Protein AF-C6TL71-F1 (afdb_monomer)

Organism: Glycine max (NCBI:txid3847)

Structure (mmCIF, N/CA/C/O backbone):
data_AF-C6TL71-F1
#
_entry.id   AF-C6TL71-F1
#
loop_
_atom_site.group_PDB
_atom_site.id
_atom_site.type_symbol
_atom_site.label_atom_id
_atom_site.label_alt_id
_atom_site.label_comp_id
_atom_site.label_asym_id
_atom_site.label_entity_id
_atom_site.label_seq_id
_atom_site.pdbx_PDB_ins_code
_atom_site.Cartn_x
_atom_site.Cartn_y
_atom_site.Cartn_z
_atom_site.occupancy
_atom_site.B_iso_or_equiv
_atom_site.auth_seq_id
_atom_site.auth_comp_id
_atom_site.auth_asym_id
_atom_site.auth_atom_id
_atom_site.pdbx_PDB_model_num
ATOM 1 N N . MET A 1 1 ? 33.328 -42.621 -33.469 1.00 37.19 1 MET A N 1
ATOM 2 C CA . MET A 1 1 ? 33.415 -41.316 -34.154 1.00 37.19 1 MET A CA 1
ATOM 3 C C . MET A 1 1 ? 32.671 -40.320 -33.276 1.00 37.19 1 MET A C 1
ATOM 5 O O . MET A 1 1 ? 31.453 -40.373 -33.209 1.00 37.19 1 MET A O 1
ATOM 9 N N . VAL A 1 2 ? 33.405 -39.558 -32.462 1.00 37.62 2 VAL A N 1
ATOM 10 C CA . VAL A 1 2 ? 32.828 -38.617 -31.490 1.00 37.62 2 VAL A CA 1
ATOM 11 C C . VAL A 1 2 ? 32.522 -37.326 -32.240 1.00 37.62 2 VAL A C 1
ATOM 13 O O . VAL A 1 2 ? 33.439 -36.653 -32.703 1.00 37.62 2 VAL A O 1
ATOM 16 N N . LEU A 1 3 ? 31.238 -37.014 -32.411 1.00 39.44 3 LEU A N 1
ATOM 17 C CA . LEU A 1 3 ? 30.804 -35.733 -32.957 1.00 39.44 3 LEU A CA 1
ATOM 18 C C . LEU A 1 3 ? 30.989 -34.674 -31.867 1.00 39.44 3 LEU A C 1
ATOM 20 O O . LEU A 1 3 ? 30.162 -34.531 -30.970 1.00 39.44 3 LEU A O 1
ATOM 24 N N . SER A 1 4 ? 32.115 -33.967 -31.936 1.00 46.62 4 SER A N 1
ATOM 25 C CA . SER A 1 4 ? 32.316 -32.711 -31.220 1.00 46.62 4 SER A CA 1
ATOM 26 C C . SER A 1 4 ? 31.230 -31.729 -31.663 1.00 46.62 4 SER A C 1
ATOM 28 O O . SER A 1 4 ? 31.184 -31.347 -32.833 1.00 46.62 4 SER A O 1
ATOM 30 N N . LYS A 1 5 ? 30.330 -31.339 -30.752 1.00 45.94 5 LYS A N 1
ATOM 31 C CA . LYS A 1 5 ? 29.519 -30.134 -30.942 1.00 45.94 5 LYS A CA 1
ATOM 32 C C . LYS A 1 5 ? 30.460 -28.946 -30.778 1.00 45.94 5 LYS A C 1
ATOM 34 O O . LYS A 1 5 ? 30.784 -28.566 -29.658 1.00 45.94 5 LYS A O 1
ATOM 39 N N . THR A 1 6 ? 30.900 -28.369 -31.888 1.00 51.12 6 THR A N 1
ATOM 40 C CA . THR A 1 6 ? 31.439 -27.013 -31.897 1.00 51.12 6 THR A CA 1
ATOM 41 C C . THR A 1 6 ? 30.326 -26.074 -31.440 1.00 51.12 6 THR A C 1
ATOM 43 O O . THR A 1 6 ? 29.301 -25.947 -32.105 1.00 51.12 6 THR A O 1
ATOM 46 N N . THR A 1 7 ? 30.498 -25.442 -30.281 1.00 50.53 7 THR A N 1
ATOM 47 C CA . THR A 1 7 ? 29.744 -24.240 -29.912 1.00 50.53 7 THR A CA 1
ATOM 48 C C . THR A 1 7 ? 29.916 -23.229 -31.043 1.00 50.53 7 THR A C 1
ATOM 50 O O . THR A 1 7 ? 31.023 -22.743 -31.270 1.00 50.53 7 THR A O 1
ATOM 53 N N . SER A 1 8 ? 28.857 -22.993 -31.818 1.00 46.59 8 SER A N 1
ATOM 54 C CA . SER A 1 8 ? 28.844 -21.980 -32.871 1.00 46.59 8 SER A CA 1
ATOM 55 C C . SER A 1 8 ? 28.850 -20.586 -32.251 1.00 46.59 8 SER A C 1
ATOM 57 O O . SER A 1 8 ? 28.248 -20.378 -31.202 1.00 46.59 8 SER A O 1
ATOM 59 N N . GLU A 1 9 ? 29.457 -19.615 -32.935 1.00 49.00 9 GLU A N 1
ATOM 60 C CA . GLU A 1 9 ? 29.528 -18.176 -32.596 1.00 49.00 9 GLU A CA 1
ATOM 61 C C . GLU A 1 9 ? 28.163 -17.474 -32.373 1.00 49.00 9 GLU A C 1
ATOM 63 O O . GLU A 1 9 ? 28.095 -16.262 -32.192 1.00 49.00 9 GLU A O 1
ATOM 68 N N . SER A 1 10 ? 27.052 -18.212 -32.359 1.00 49.19 10 SER A N 1
ATOM 69 C CA . SER A 1 10 ? 25.687 -17.725 -32.145 1.00 49.19 10 SER A CA 1
ATOM 70 C C . SER A 1 10 ? 25.371 -17.288 -30.709 1.00 49.19 10 SER A C 1
ATOM 72 O O . SER A 1 10 ? 24.286 -16.759 -30.482 1.00 49.19 10 SER A O 1
ATOM 74 N N . ASP A 1 11 ? 26.287 -17.491 -29.758 1.00 48.12 11 ASP A N 1
ATOM 75 C CA . ASP A 1 11 ? 26.158 -17.001 -28.375 1.00 48.12 11 ASP A CA 1
ATOM 76 C C . ASP A 1 11 ? 26.682 -15.569 -28.185 1.00 48.12 11 ASP A C 1
ATOM 78 O O . ASP A 1 11 ? 26.581 -15.000 -27.095 1.00 48.12 11 ASP A O 1
ATOM 82 N N . VAL A 1 12 ? 27.219 -14.936 -29.235 1.00 58.38 12 VAL A N 1
ATOM 83 C CA . VAL A 1 12 ? 27.629 -13.535 -29.143 1.00 58.38 12 VAL A CA 1
ATOM 84 C C . VAL A 1 12 ? 26.399 -12.646 -29.339 1.00 58.38 12 VAL A C 1
ATOM 86 O O . VAL A 1 12 ? 25.838 -12.544 -30.429 1.00 58.38 12 VAL A O 1
ATOM 89 N N . SER A 1 13 ? 25.984 -11.974 -28.264 1.00 64.06 13 SER A N 1
ATOM 90 C CA . SER A 1 13 ? 24.959 -10.920 -28.253 1.00 64.06 13 SER A CA 1
ATOM 91 C C . SER A 1 13 ? 25.431 -9.667 -29.019 1.00 64.06 13 SER A C 1
ATOM 93 O O . SER A 1 13 ? 25.592 -8.597 -28.437 1.00 64.06 13 SER A O 1
ATOM 95 N N . VAL A 1 14 ? 25.690 -9.788 -30.325 1.00 78.69 14 VAL A N 1
ATOM 96 C CA . VAL A 1 14 ? 26.112 -8.669 -31.193 1.00 78.69 14 VAL A CA 1
ATOM 97 C C . VAL A 1 14 ? 24.941 -7.835 -31.707 1.00 78.69 14 VAL A C 1
ATOM 99 O O . VAL A 1 14 ? 25.124 -6.693 -32.120 1.00 78.69 14 VAL A O 1
ATOM 102 N N . HIS A 1 15 ? 23.734 -8.401 -31.714 1.00 78.31 15 HIS A N 1
ATOM 103 C CA . HIS A 1 15 ? 22.549 -7.717 -32.216 1.00 78.31 15 HIS A CA 1
ATOM 104 C C . HIS A 1 15 ? 21.974 -6.778 -31.155 1.00 78.31 15 HIS A C 1
ATOM 106 O O . HIS A 1 15 ? 21.764 -7.181 -30.012 1.00 78.31 15 HIS A O 1
ATOM 112 N N . SER A 1 16 ? 21.649 -5.545 -31.551 1.00 85.69 16 SER A N 1
ATOM 113 C CA . SER A 1 16 ? 20.819 -4.660 -30.732 1.00 85.69 16 SER A CA 1
ATOM 114 C C . SER A 1 16 ? 19.416 -5.253 -30.547 1.00 85.69 16 SER A C 1
ATOM 116 O O . SER A 1 16 ? 18.953 -6.050 -31.370 1.00 85.69 16 SER A O 1
ATOM 118 N N . THR A 1 17 ? 18.711 -4.848 -29.485 1.00 87.94 17 THR A N 1
ATOM 119 C CA . THR A 1 17 ? 17.387 -5.388 -29.133 1.00 87.94 17 THR A CA 1
ATOM 120 C C . THR A 1 17 ? 16.413 -5.386 -30.312 1.00 87.94 17 THR A C 1
ATOM 122 O O . THR A 1 17 ? 15.842 -6.427 -30.637 1.00 87.94 17 THR A O 1
ATOM 125 N N . PHE A 1 18 ? 16.292 -4.264 -31.025 1.00 90.00 18 PHE A N 1
ATOM 126 C CA . PHE A 1 18 ? 15.374 -4.126 -32.161 1.00 90.00 18 PHE A CA 1
ATOM 127 C C . PHE A 1 18 ? 15.843 -4.823 -33.450 1.00 90.00 18 PHE A C 1
ATOM 129 O O . PHE A 1 18 ? 15.030 -5.080 -34.333 1.00 90.00 18 PHE A O 1
ATOM 136 N N . ALA A 1 19 ? 17.129 -5.176 -33.561 1.00 89.38 19 ALA A N 1
ATOM 137 C CA . ALA A 1 19 ? 17.648 -5.996 -34.661 1.00 89.38 19 ALA A CA 1
ATOM 138 C C . ALA A 1 19 ? 17.549 -7.508 -34.375 1.00 89.38 19 ALA A C 1
ATOM 140 O O . ALA A 1 19 ? 17.761 -8.335 -35.266 1.00 89.38 19 ALA A O 1
ATOM 141 N N . SER A 1 20 ? 17.232 -7.884 -33.133 1.00 87.25 20 SER A N 1
ATOM 142 C CA . SER A 1 20 ? 17.107 -9.276 -32.711 1.00 87.25 20 SER A CA 1
ATOM 143 C C . SER A 1 20 ? 15.794 -9.924 -33.184 1.00 87.25 20 SER A C 1
ATOM 145 O O . SER A 1 20 ? 14.881 -9.283 -33.708 1.00 87.25 20 SER A O 1
ATOM 147 N N . ARG A 1 21 ? 15.670 -11.240 -32.981 1.00 85.44 21 ARG A N 1
ATOM 148 C CA . ARG A 1 21 ? 14.412 -11.969 -33.219 1.00 85.44 21 ARG A CA 1
ATOM 149 C C . ARG A 1 21 ? 13.338 -11.695 -32.159 1.00 85.44 21 ARG A C 1
ATOM 151 O O . ARG A 1 21 ? 12.172 -11.962 -32.419 1.00 85.44 21 ARG A O 1
ATOM 158 N N . TYR A 1 22 ? 13.716 -11.175 -30.989 1.00 85.94 22 TYR A N 1
ATOM 159 C CA . TYR A 1 22 ? 12.839 -11.104 -29.816 1.00 85.94 22 TYR A CA 1
ATOM 160 C C . TYR A 1 22 ? 11.707 -10.085 -29.975 1.00 85.94 22 TYR A C 1
ATOM 162 O O . TYR A 1 22 ? 10.614 -10.322 -29.482 1.00 85.94 22 TYR A O 1
ATOM 170 N N . VAL A 1 23 ? 11.920 -9.014 -30.744 1.00 86.44 23 VAL A N 1
ATOM 171 C CA . VAL A 1 23 ? 10.888 -7.997 -31.029 1.00 86.44 23 VAL A CA 1
ATOM 172 C C . VAL A 1 23 ? 9.870 -8.431 -32.091 1.00 86.44 23 VAL A C 1
ATOM 174 O O . VAL A 1 23 ? 8.919 -7.709 -32.369 1.00 86.44 23 VAL A O 1
ATOM 177 N N . ARG A 1 24 ? 10.060 -9.601 -32.717 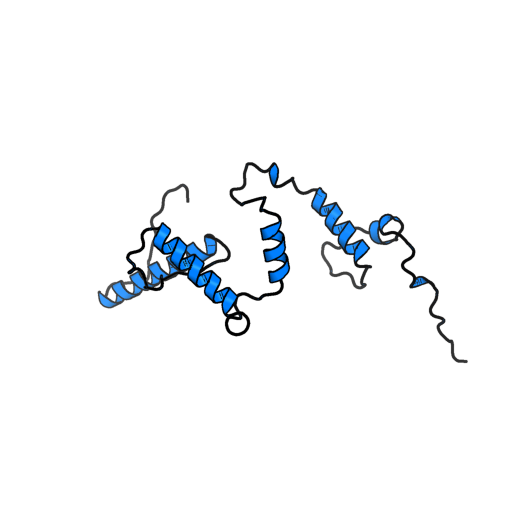1.00 88.19 24 ARG A N 1
ATOM 178 C CA . ARG A 1 24 ? 9.144 -10.134 -33.744 1.00 88.19 24 ARG A CA 1
ATOM 179 C C . ARG A 1 24 ? 8.036 -11.003 -33.157 1.00 88.19 24 ARG A C 1
ATOM 181 O O . ARG A 1 24 ? 7.079 -11.315 -33.859 1.00 88.19 24 ARG A O 1
ATOM 188 N N . THR A 1 25 ? 8.177 -11.406 -31.898 1.00 85.19 25 THR A N 1
ATOM 189 C CA . THR A 1 25 ? 7.212 -12.241 -31.186 1.00 85.19 25 THR A CA 1
ATOM 190 C C . THR A 1 25 ? 6.565 -11.403 -30.093 1.00 85.19 25 THR A C 1
ATOM 192 O O . THR A 1 25 ? 7.259 -10.764 -29.309 1.00 85.19 25 THR A O 1
ATOM 195 N N . SER A 1 26 ? 5.234 -11.401 -30.027 1.00 85.31 26 SER A N 1
ATOM 196 C CA . SER A 1 26 ? 4.501 -10.722 -28.954 1.00 85.31 26 SER A CA 1
ATOM 197 C C . SER A 1 26 ? 4.799 -11.345 -27.587 1.00 85.31 26 SER A C 1
ATOM 199 O O . SER A 1 26 ? 4.986 -12.562 -27.502 1.00 85.31 26 SER A O 1
ATOM 201 N N . LEU A 1 27 ? 4.747 -10.543 -26.517 1.00 89.12 27 LEU A N 1
ATOM 202 C CA . LEU A 1 27 ? 4.920 -11.041 -25.150 1.00 89.12 27 LEU A CA 1
ATOM 203 C C . LEU A 1 27 ? 3.918 -12.168 -24.820 1.00 89.12 27 LEU A C 1
ATOM 205 O O . LEU A 1 27 ? 2.739 -12.073 -25.188 1.00 89.12 27 LEU A O 1
ATOM 209 N N . PRO A 1 28 ? 4.355 -13.242 -24.132 1.00 92.50 28 PRO A N 1
ATOM 210 C CA . PRO A 1 28 ? 3.463 -14.308 -23.693 1.00 92.50 28 PRO A CA 1
ATOM 211 C C . PRO A 1 28 ? 2.366 -13.776 -22.764 1.00 92.50 28 PRO A C 1
ATOM 213 O O . PRO A 1 28 ? 2.653 -13.114 -21.774 1.00 92.50 28 PRO A O 1
ATOM 216 N N . ARG A 1 29 ? 1.101 -14.099 -23.065 1.00 94.75 29 ARG A N 1
ATOM 217 C CA . ARG A 1 29 ? -0.063 -13.648 -22.273 1.00 94.75 29 ARG A CA 1
ATOM 218 C C . ARG A 1 29 ? -0.646 -14.708 -21.336 1.00 94.75 29 ARG A C 1
ATOM 220 O O . ARG A 1 29 ? -1.314 -14.360 -20.373 1.00 94.75 29 ARG A O 1
ATOM 227 N N . PHE A 1 30 ? -0.432 -15.993 -21.630 1.00 95.75 30 PHE A N 1
ATOM 228 C CA . PHE A 1 30 ? -1.170 -17.088 -20.972 1.00 95.75 30 PHE A CA 1
ATOM 229 C C . PHE A 1 30 ? -0.299 -18.227 -20.443 1.00 95.75 30 PHE A C 1
ATOM 231 O O . PHE A 1 30 ? -0.717 -18.948 -19.543 1.00 95.75 30 PHE A O 1
ATOM 238 N N . LYS A 1 31 ? 0.885 -18.433 -21.022 1.00 96.69 31 LYS A N 1
ATOM 239 C CA . LYS A 1 31 ? 1.809 -19.500 -20.633 1.00 96.69 31 LYS A CA 1
ATOM 240 C C . LYS A 1 31 ? 3.187 -18.910 -20.401 1.00 96.69 31 LYS A C 1
ATOM 242 O O . LYS A 1 31 ? 3.584 -17.988 -21.111 1.00 96.69 31 LYS A O 1
ATOM 247 N N . MET A 1 32 ? 3.898 -19.472 -19.431 1.00 96.19 32 MET A N 1
ATOM 248 C CA . MET A 1 32 ? 5.309 -19.177 -19.228 1.00 96.19 32 MET A CA 1
ATOM 249 C C . MET A 1 32 ? 6.093 -19.617 -20.476 1.00 96.19 32 MET A C 1
ATOM 251 O O . MET A 1 32 ? 5.845 -20.720 -20.969 1.00 96.19 32 MET A O 1
ATOM 255 N N . PRO A 1 33 ? 6.981 -18.775 -21.029 1.00 95.00 33 PRO A N 1
ATOM 256 C CA . PRO A 1 33 ? 7.847 -19.190 -22.125 1.00 95.00 33 PRO A CA 1
ATOM 257 C C . PRO A 1 33 ? 8.831 -20.274 -21.657 1.00 95.00 33 PRO A C 1
ATOM 259 O O . PRO A 1 33 ? 9.338 -20.217 -20.540 1.00 95.00 33 PRO A O 1
ATOM 262 N N . GLU A 1 34 ? 9.095 -21.253 -22.524 1.00 95.19 34 GLU A N 1
ATOM 263 C CA . GLU A 1 34 ? 9.998 -22.385 -22.244 1.00 95.19 34 GLU A CA 1
ATOM 264 C C . GLU A 1 34 ? 11.480 -21.974 -22.226 1.00 95.19 34 GLU A C 1
ATOM 266 O O . GLU A 1 34 ? 12.306 -22.617 -21.583 1.00 95.19 34 GLU A O 1
ATOM 271 N N . GLU A 1 35 ? 11.827 -20.899 -22.936 1.00 92.94 35 GLU A N 1
ATOM 272 C CA . GLU A 1 35 ? 13.201 -20.425 -23.088 1.00 92.94 35 GLU A CA 1
ATOM 273 C C . GLU A 1 35 ? 13.363 -18.997 -22.563 1.00 92.94 35 GLU A C 1
ATOM 275 O O . GLU A 1 35 ? 12.478 -18.146 -22.699 1.00 92.94 35 GLU A O 1
ATOM 280 N N . SER A 1 36 ? 14.543 -18.721 -22.009 1.00 93.56 36 SER A N 1
ATOM 281 C CA . SER A 1 36 ? 14.952 -17.377 -21.608 1.00 93.56 36 SER A CA 1
ATOM 282 C C . SER A 1 36 ? 15.241 -16.490 -22.821 1.00 93.56 36 SER A C 1
ATOM 284 O O . SER A 1 36 ? 15.738 -16.946 -23.851 1.00 93.56 36 SER A O 1
ATOM 286 N N . ILE A 1 37 ? 15.022 -15.185 -22.660 1.00 92.75 37 ILE A N 1
ATOM 287 C CA . ILE A 1 37 ? 15.469 -14.153 -23.605 1.00 92.75 37 ILE A CA 1
ATOM 288 C C . ILE A 1 37 ? 16.509 -13.239 -22.935 1.00 92.75 37 ILE A C 1
ATOM 290 O O . ILE A 1 37 ? 16.556 -13.168 -21.704 1.00 92.75 37 ILE A O 1
ATOM 294 N N . PRO A 1 38 ? 17.347 -12.516 -23.700 1.00 93.38 38 PRO A N 1
ATOM 295 C CA . PRO A 1 38 ? 18.287 -11.555 -23.134 1.00 93.38 38 PRO A CA 1
ATOM 296 C C . PRO A 1 38 ? 17.587 -10.483 -22.290 1.00 93.38 38 PRO A C 1
ATOM 298 O O . PRO A 1 38 ? 16.550 -9.952 -22.687 1.00 93.38 38 PRO A O 1
ATOM 301 N N . LYS A 1 39 ? 18.198 -10.111 -21.157 1.00 94.06 39 LYS A N 1
ATOM 302 C CA . LYS A 1 39 ? 17.651 -9.126 -20.204 1.00 94.06 39 LYS A CA 1
ATOM 303 C C . LYS A 1 39 ? 17.300 -7.776 -20.841 1.00 94.06 39 LYS A C 1
ATOM 305 O O . LYS A 1 39 ? 16.254 -7.221 -20.530 1.00 94.06 39 LYS A O 1
ATOM 310 N N . GLU A 1 40 ? 18.117 -7.300 -21.783 1.00 93.38 40 GLU A N 1
ATOM 311 C CA . GLU A 1 40 ? 17.872 -6.038 -22.501 1.00 93.38 40 GLU A CA 1
ATOM 312 C C . GLU A 1 40 ? 16.639 -6.117 -23.409 1.00 93.38 40 GLU A C 1
ATOM 314 O O . GLU A 1 40 ? 15.906 -5.142 -23.555 1.00 93.38 40 GLU A O 1
ATOM 319 N N . ALA A 1 41 ? 16.380 -7.290 -24.000 1.00 92.44 41 ALA A N 1
ATOM 320 C CA . ALA A 1 41 ? 15.186 -7.511 -24.805 1.00 92.44 41 ALA A CA 1
ATOM 321 C C . ALA A 1 41 ? 13.933 -7.571 -23.928 1.00 92.44 41 ALA A C 1
ATOM 323 O O . ALA A 1 41 ? 12.944 -6.922 -24.247 1.00 92.44 41 ALA A O 1
ATOM 324 N N . ALA A 1 42 ? 13.992 -8.285 -22.800 1.00 94.31 42 ALA A N 1
ATOM 325 C CA . ALA A 1 42 ? 12.887 -8.328 -21.845 1.00 94.31 42 ALA A CA 1
ATOM 326 C C . ALA A 1 42 ? 12.541 -6.931 -21.304 1.00 94.31 42 ALA A C 1
ATOM 328 O O . ALA A 1 42 ? 11.377 -6.541 -21.338 1.00 94.31 42 ALA A O 1
ATOM 329 N N . TYR A 1 43 ? 13.551 -6.167 -20.865 1.00 95.81 43 TYR A N 1
ATOM 330 C CA . TYR A 1 43 ? 13.363 -4.804 -20.369 1.00 95.81 43 TYR A CA 1
ATOM 331 C C . TYR A 1 43 ? 12.715 -3.905 -21.422 1.00 95.81 43 TYR A C 1
ATOM 333 O O . TYR A 1 43 ? 11.688 -3.297 -21.141 1.00 95.81 43 TYR A O 1
ATOM 341 N N . GLN A 1 44 ? 13.275 -3.850 -22.636 1.00 95.19 44 GLN A N 1
ATOM 342 C CA . GLN A 1 44 ? 12.787 -2.941 -23.672 1.00 95.19 44 GLN A CA 1
ATOM 343 C C . GLN A 1 44 ? 11.342 -3.249 -24.068 1.00 95.19 44 GLN A C 1
ATOM 345 O O . GLN A 1 44 ? 10.533 -2.335 -24.142 1.00 95.19 44 GLN A O 1
ATOM 350 N N . ILE A 1 45 ? 11.003 -4.525 -24.288 1.00 94.19 45 ILE A N 1
ATOM 351 C CA . ILE A 1 45 ? 9.661 -4.901 -24.751 1.00 94.19 45 ILE A CA 1
ATOM 352 C C . ILE A 1 45 ? 8.607 -4.576 -23.677 1.00 94.19 45 ILE A C 1
ATOM 354 O O . ILE A 1 45 ? 7.543 -4.062 -24.011 1.00 94.19 45 ILE A O 1
ATOM 358 N N . ILE A 1 46 ? 8.905 -4.826 -22.394 1.00 95.06 46 ILE A N 1
ATOM 359 C CA . ILE A 1 46 ? 8.004 -4.470 -21.283 1.00 95.06 46 ILE A CA 1
ATOM 360 C C . ILE A 1 46 ? 7.904 -2.948 -21.135 1.00 95.06 46 ILE A C 1
ATOM 362 O O . ILE A 1 46 ? 6.808 -2.412 -21.000 1.00 95.06 46 ILE A O 1
ATOM 366 N N . ASN A 1 47 ? 9.037 -2.244 -21.184 1.00 96.06 47 ASN A N 1
ATOM 367 C CA . ASN A 1 47 ? 9.075 -0.790 -21.078 1.00 96.06 47 ASN A CA 1
ATOM 368 C C . ASN A 1 47 ? 8.281 -0.112 -22.209 1.00 96.06 47 ASN A C 1
ATOM 370 O O . ASN A 1 47 ? 7.575 0.855 -21.948 1.00 96.06 47 ASN A O 1
ATOM 374 N N . ASP A 1 48 ? 8.355 -0.634 -23.436 1.00 95.12 48 ASP A N 1
ATOM 375 C CA . ASP A 1 48 ? 7.601 -0.121 -24.585 1.00 95.12 48 ASP A CA 1
ATOM 376 C C . ASP A 1 48 ? 6.088 -0.357 -24.431 1.00 95.12 48 ASP A C 1
ATOM 378 O O . ASP A 1 48 ? 5.302 0.532 -24.753 1.00 95.12 48 ASP A O 1
ATOM 382 N N . GLU A 1 49 ? 5.655 -1.512 -23.905 1.00 94.50 49 GLU A N 1
ATOM 383 C CA . GLU A 1 49 ? 4.227 -1.762 -23.630 1.00 94.50 49 GLU A CA 1
ATOM 384 C C . GLU A 1 49 ? 3.699 -0.825 -22.526 1.00 94.50 49 GLU A C 1
ATOM 386 O O . GLU A 1 49 ? 2.594 -0.297 -22.655 1.00 9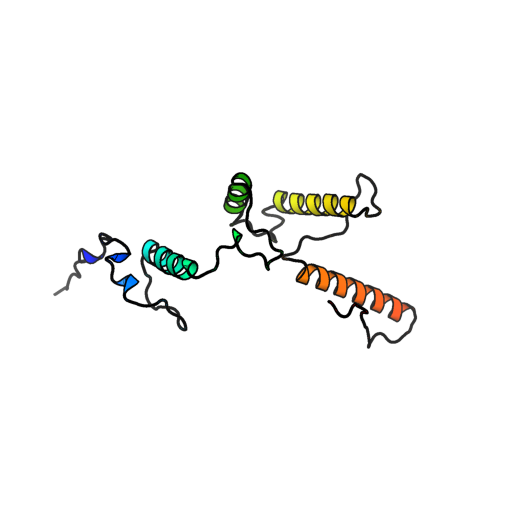4.50 49 GLU A O 1
ATOM 391 N N . LEU A 1 50 ? 4.511 -0.520 -21.505 1.00 95.44 50 LEU A N 1
ATOM 392 C CA . LEU A 1 50 ? 4.172 0.444 -20.447 1.00 95.44 50 LEU A CA 1
ATOM 393 C C . LEU A 1 50 ? 4.030 1.890 -20.951 1.00 95.44 50 LEU A C 1
ATOM 395 O O . LEU A 1 50 ? 3.374 2.695 -20.298 1.00 95.44 50 LEU A O 1
ATOM 399 N N . MET A 1 51 ? 4.576 2.247 -22.120 1.00 93.88 51 MET A N 1
ATOM 400 C CA . MET A 1 51 ? 4.358 3.580 -22.705 1.00 93.88 51 MET A CA 1
ATOM 401 C C . MET A 1 51 ? 2.903 3.817 -23.139 1.00 93.88 51 MET A C 1
ATOM 403 O O . MET A 1 51 ? 2.534 4.957 -23.427 1.00 93.88 51 MET A O 1
ATOM 407 N N . LEU A 1 52 ? 2.085 2.760 -23.212 1.00 95.50 52 LEU A N 1
ATOM 408 C CA . LEU A 1 52 ? 0.647 2.864 -23.463 1.00 95.50 52 LEU A CA 1
ATOM 409 C C . LEU A 1 52 ? -0.139 3.301 -22.219 1.00 95.50 52 LEU A C 1
ATOM 411 O O . LEU A 1 52 ? -1.288 3.728 -22.360 1.00 95.50 52 LEU A O 1
ATOM 415 N N . ASP A 1 53 ? 0.462 3.233 -21.027 1.00 96.06 53 ASP A N 1
ATOM 416 C CA . ASP A 1 53 ? -0.136 3.801 -19.825 1.00 96.06 53 ASP A CA 1
ATOM 417 C C . ASP A 1 53 ? -0.141 5.335 -19.888 1.00 96.06 53 ASP A C 1
ATOM 419 O O . ASP A 1 53 ? 0.737 5.994 -20.452 1.00 96.06 53 ASP A O 1
ATOM 423 N N . GLY A 1 54 ? -1.163 5.934 -19.277 1.00 94.19 54 GLY A N 1
ATOM 424 C CA . GLY A 1 54 ? -1.258 7.384 -19.164 1.00 94.19 54 GLY A CA 1
ATOM 425 C C . GLY A 1 54 ? -0.146 7.951 -18.281 1.00 94.19 54 GLY A C 1
ATOM 426 O O . GLY A 1 54 ? 0.218 7.362 -17.267 1.00 94.19 54 GLY A O 1
ATOM 427 N N . ASN A 1 55 ? 0.352 9.145 -18.614 1.00 96.00 55 ASN A N 1
ATOM 428 C CA . ASN A 1 55 ? 1.339 9.827 -17.779 1.00 96.00 55 ASN A CA 1
ATOM 429 C C . ASN A 1 55 ? 0.741 10.146 -16.388 1.00 96.00 55 ASN A C 1
ATOM 431 O O . ASN A 1 55 ? -0.181 10.968 -16.310 1.00 96.00 55 ASN A O 1
ATOM 435 N N . PRO A 1 56 ? 1.281 9.592 -15.281 1.00 97.06 56 PRO A N 1
ATOM 436 C CA . PRO A 1 56 ? 0.723 9.794 -13.942 1.00 97.06 56 PRO A CA 1
ATOM 437 C C . PRO A 1 56 ? 0.657 11.264 -13.508 1.00 97.06 56 PRO A C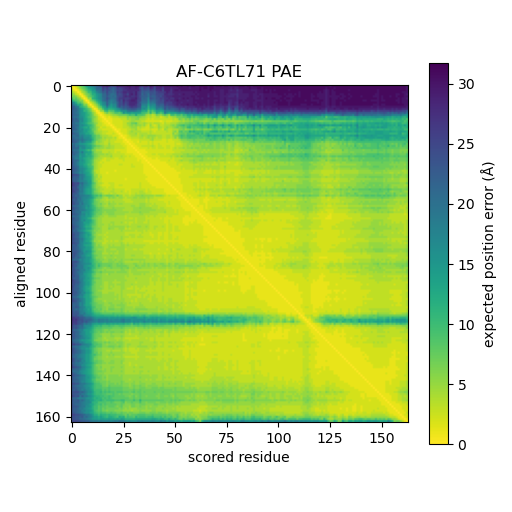 1
ATOM 439 O O . PRO A 1 56 ? -0.235 11.646 -12.755 1.00 97.06 56 PRO A O 1
ATOM 442 N N . ARG A 1 57 ? 1.552 12.123 -14.013 1.00 96.69 57 ARG A N 1
ATOM 443 C CA . ARG A 1 57 ? 1.568 13.565 -13.703 1.00 96.69 57 ARG A CA 1
ATOM 444 C C . ARG A 1 57 ? 0.380 14.322 -14.296 1.00 96.69 57 ARG A C 1
ATOM 446 O O . ARG A 1 57 ? 0.082 15.423 -13.847 1.00 96.69 57 ARG A O 1
ATOM 453 N N . LEU A 1 58 ? -0.272 13.746 -15.304 1.00 97.25 58 LEU A N 1
ATOM 454 C CA . LEU A 1 58 ? -1.445 14.307 -15.973 1.00 97.25 58 LEU A CA 1
ATOM 455 C C . LEU A 1 58 ? -2.752 13.645 -15.509 1.00 97.25 58 LEU A C 1
ATOM 457 O O . LEU A 1 58 ? -3.829 14.037 -15.954 1.00 97.25 58 LEU A O 1
ATOM 461 N N . ASN A 1 59 ? -2.680 12.654 -14.616 1.00 97.44 59 ASN A N 1
ATOM 462 C CA . ASN A 1 59 ? -3.858 11.996 -14.071 1.00 97.44 59 ASN A CA 1
ATOM 463 C C . ASN A 1 59 ? -4.453 12.821 -12.920 1.00 97.44 59 ASN A C 1
ATOM 465 O O . ASN A 1 59 ? -3.963 12.775 -11.795 1.00 97.44 59 ASN A O 1
ATOM 469 N N . LEU A 1 60 ? -5.544 13.536 -13.203 1.00 96.56 60 LEU A N 1
ATOM 470 C CA . LEU A 1 60 ? -6.259 14.367 -12.224 1.00 96.56 60 LEU A CA 1
ATOM 471 C C . LEU A 1 60 ? -7.371 13.616 -11.466 1.00 96.56 60 LEU A C 1
ATOM 473 O O . LEU A 1 60 ? -8.089 14.228 -10.682 1.00 96.56 60 LEU A O 1
ATOM 477 N N . ALA A 1 61 ? -7.550 12.315 -11.720 1.00 97.88 61 ALA A N 1
ATOM 478 C CA . ALA A 1 61 ? -8.584 11.502 -11.076 1.00 97.88 61 ALA A CA 1
ATOM 479 C C . ALA A 1 61 ? -8.082 10.765 -9.824 1.00 97.88 61 ALA A C 1
ATOM 481 O O . ALA A 1 61 ? -8.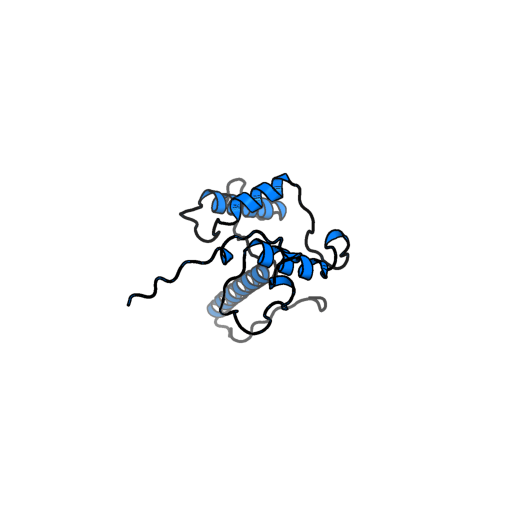875 10.422 -8.949 1.00 97.88 61 ALA A O 1
ATOM 482 N N . SER A 1 62 ? -6.778 10.486 -9.748 1.00 96.88 62 SER A N 1
ATOM 483 C CA . SER A 1 62 ? -6.180 9.756 -8.628 1.00 96.88 62 SER A CA 1
ATOM 484 C C . SER A 1 62 ? -5.895 10.668 -7.436 1.00 96.88 62 SER A C 1
ATOM 486 O O . SER A 1 62 ? -5.520 11.826 -7.599 1.00 96.88 62 SER A O 1
ATOM 488 N N . PHE A 1 63 ? -5.997 10.103 -6.234 1.00 97.50 63 PHE A N 1
ATOM 489 C CA . PHE A 1 63 ? -5.576 10.739 -4.982 1.00 97.50 63 PHE A CA 1
ATOM 490 C C . PHE A 1 63 ? -4.153 10.332 -4.556 1.00 97.50 63 PHE A C 1
ATOM 492 O O . PHE A 1 63 ? -3.640 10.842 -3.563 1.00 97.50 63 PHE A O 1
ATOM 499 N N . VAL A 1 64 ? -3.520 9.394 -5.268 1.00 98.31 64 VAL A N 1
ATOM 500 C CA . VAL A 1 64 ? -2.180 8.881 -4.938 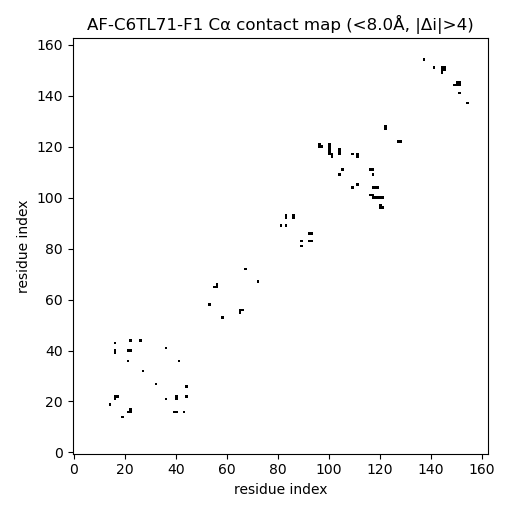1.00 98.31 64 VAL A CA 1
ATOM 501 C C . VAL A 1 64 ? -1.097 9.829 -5.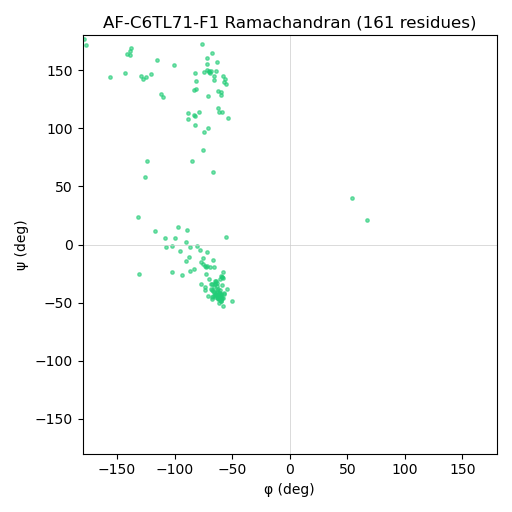456 1.00 98.31 64 VAL A C 1
ATOM 503 O O . VAL A 1 64 ? -1.191 10.340 -6.570 1.00 98.31 64 VAL A O 1
ATOM 506 N N . THR A 1 65 ? -0.040 10.026 -4.667 1.00 98.25 65 THR A N 1
ATOM 507 C CA . THR A 1 65 ? 1.143 10.818 -5.036 1.00 98.25 65 THR A CA 1
ATOM 508 C C . THR A 1 65 ? 1.841 10.263 -6.283 1.00 98.25 65 THR A C 1
ATOM 510 O O . THR A 1 65 ? 2.154 9.079 -6.343 1.00 98.25 65 THR A O 1
ATOM 513 N N . THR A 1 66 ? 2.142 11.125 -7.261 1.00 98.00 66 THR A N 1
ATOM 514 C CA . THR A 1 66 ? 2.783 10.741 -8.541 1.00 98.00 66 THR A CA 1
ATOM 515 C C . THR A 1 66 ? 4.164 11.366 -8.768 1.00 98.00 66 THR A C 1
ATOM 517 O O . THR A 1 66 ? 4.685 11.336 -9.882 1.00 98.00 66 THR A O 1
ATOM 520 N N . TRP A 1 67 ? 4.756 11.980 -7.741 1.00 98.38 67 TRP A N 1
ATOM 521 C CA . TRP A 1 67 ? 6.109 12.537 -7.787 1.00 98.38 67 TRP A CA 1
ATOM 522 C C . TRP A 1 67 ? 6.712 12.632 -6.389 1.00 98.38 67 TRP A C 1
ATOM 524 O O . TRP A 1 67 ? 6.002 12.952 -5.435 1.00 98.38 67 TRP A O 1
ATOM 534 N N . MET A 1 68 ? 8.018 12.398 -6.298 1.00 98.56 68 MET A N 1
ATOM 535 C CA . MET A 1 68 ? 8.828 12.551 -5.092 1.00 98.56 68 MET A CA 1
ATOM 536 C C . MET A 1 68 ? 10.171 13.194 -5.463 1.00 98.56 68 MET A C 1
ATOM 538 O O . MET A 1 68 ? 10.544 13.240 -6.636 1.00 98.56 68 MET A O 1
ATOM 542 N N . GLU A 1 69 ? 10.888 13.715 -4.469 1.00 98.69 69 GLU A N 1
ATOM 543 C CA . GLU A 1 69 ? 12.228 14.273 -4.677 1.00 98.69 69 GLU A CA 1
ATOM 544 C C . GLU A 1 69 ? 13.254 13.172 -5.024 1.00 98.69 69 GLU A C 1
ATOM 546 O O . GLU A 1 69 ? 13.143 12.058 -4.501 1.00 98.69 69 GLU A O 1
ATOM 551 N N . PRO A 1 70 ? 14.301 13.469 -5.825 1.00 98.62 70 PRO A N 1
ATOM 552 C CA . PRO A 1 70 ? 15.328 12.488 -6.206 1.00 98.62 70 PRO A CA 1
ATOM 553 C C . PRO A 1 70 ? 16.060 11.843 -5.020 1.00 98.62 70 PRO A C 1
ATOM 555 O O . PRO A 1 70 ? 16.540 10.712 -5.099 1.00 98.62 70 PRO A O 1
ATOM 558 N N . GLU A 1 71 ? 16.176 12.554 -3.901 1.00 98.75 71 GLU A N 1
ATOM 559 C CA . GLU A 1 71 ? 16.733 12.037 -2.652 1.00 98.75 71 GLU A CA 1
ATOM 560 C C . GLU A 1 71 ? 15.864 10.912 -2.074 1.00 98.75 71 GLU A C 1
ATOM 562 O O . GLU A 1 71 ? 16.398 9.946 -1.525 1.00 98.75 71 GLU A O 1
ATOM 567 N N . CYS A 1 72 ? 14.541 10.992 -2.245 1.00 98.38 72 CYS A N 1
ATOM 568 C CA . CYS A 1 72 ? 13.616 9.953 -1.812 1.00 98.38 72 CYS A CA 1
ATOM 569 C C . CYS A 1 72 ? 13.690 8.716 -2.718 1.00 98.38 72 CYS A C 1
ATOM 571 O O . CYS A 1 72 ? 13.733 7.597 -2.206 1.00 98.38 72 CYS A O 1
ATOM 573 N N . ASP A 1 73 ? 13.837 8.900 -4.035 1.00 98.31 73 ASP A N 1
ATOM 574 C CA . ASP A 1 73 ? 14.066 7.789 -4.970 1.00 98.31 73 ASP A CA 1
ATOM 575 C C . ASP A 1 73 ? 15.313 6.980 -4.581 1.00 98.31 73 ASP A C 1
ATOM 577 O O . ASP A 1 73 ? 15.288 5.747 -4.567 1.00 98.31 73 ASP A O 1
ATOM 581 N N . LYS A 1 74 ? 16.400 7.661 -4.183 1.00 98.69 74 LYS A N 1
ATOM 582 C CA . LYS A 1 74 ? 17.626 7.004 -3.694 1.00 98.69 74 LYS A CA 1
ATOM 583 C C . LYS A 1 74 ? 17.365 6.168 -2.439 1.00 98.69 74 LYS A C 1
ATOM 585 O O . LYS A 1 74 ? 17.883 5.057 -2.344 1.00 98.69 74 LYS A O 1
ATOM 590 N N . LEU A 1 75 ? 16.576 6.677 -1.490 1.00 98.69 75 LEU A N 1
ATOM 591 C CA . LEU A 1 75 ? 16.220 5.942 -0.271 1.00 98.69 75 LEU A CA 1
ATOM 592 C C . LEU A 1 75 ? 15.385 4.697 -0.587 1.00 98.69 75 LEU A C 1
ATOM 594 O O . LEU A 1 75 ? 15.690 3.621 -0.075 1.00 98.69 75 LEU A O 1
ATOM 598 N N . ILE A 1 76 ? 14.379 4.825 -1.457 1.00 98.56 76 ILE A N 1
ATOM 599 C CA . ILE A 1 76 ? 13.520 3.710 -1.877 1.00 98.56 76 ILE A CA 1
ATOM 600 C C . ILE A 1 76 ? 14.359 2.632 -2.569 1.00 98.56 76 ILE A C 1
ATOM 602 O O . ILE A 1 76 ? 14.319 1.467 -2.173 1.00 98.56 76 ILE A O 1
ATOM 606 N N . MET A 1 77 ? 15.184 3.014 -3.547 1.00 98.50 77 MET A N 1
ATOM 607 C CA . MET A 1 77 ? 16.027 2.065 -4.278 1.00 98.50 77 MET A CA 1
ATOM 608 C C . MET A 1 77 ? 17.082 1.395 -3.387 1.00 98.50 77 MET A C 1
ATOM 610 O O . MET A 1 77 ? 17.382 0.220 -3.587 1.00 98.50 77 MET A O 1
ATOM 614 N N . ALA A 1 78 ? 17.610 2.092 -2.375 1.00 98.38 78 ALA A N 1
ATOM 615 C CA . ALA A 1 78 ? 18.530 1.508 -1.394 1.00 98.38 78 ALA A CA 1
ATOM 616 C C . ALA A 1 78 ? 17.844 0.548 -0.400 1.00 98.38 78 ALA A C 1
ATOM 618 O O . ALA A 1 78 ? 18.524 -0.255 0.241 1.00 98.38 78 ALA A O 1
ATOM 619 N N . ALA A 1 79 ? 16.517 0.630 -0.254 1.00 98.06 79 ALA A N 1
ATOM 620 C CA . ALA A 1 79 ? 15.730 -0.171 0.682 1.00 98.06 79 ALA A CA 1
ATOM 621 C C . ALA A 1 79 ? 14.870 -1.257 0.012 1.00 98.06 79 ALA A C 1
ATOM 623 O O . ALA A 1 79 ? 14.229 -2.026 0.721 1.00 98.06 79 ALA A O 1
ATOM 624 N N . ILE A 1 80 ? 14.871 -1.366 -1.322 1.00 98.31 80 ILE A N 1
ATOM 625 C CA . ILE A 1 80 ? 13.981 -2.262 -2.086 1.00 98.31 80 ILE A CA 1
ATOM 626 C C . ILE A 1 80 ? 14.111 -3.751 -1.711 1.00 98.31 80 ILE A C 1
ATOM 628 O O . ILE A 1 80 ? 13.185 -4.529 -1.917 1.00 98.31 80 ILE A O 1
ATOM 632 N N . ASN A 1 81 ? 15.255 -4.157 -1.154 1.00 97.88 81 ASN A N 1
ATOM 633 C CA . ASN A 1 81 ? 15.537 -5.526 -0.718 1.00 97.88 81 ASN A CA 1
ATOM 634 C C . ASN A 1 81 ? 15.360 -5.746 0.797 1.00 97.88 81 ASN A C 1
ATOM 636 O O . ASN A 1 81 ? 15.703 -6.819 1.289 1.00 97.88 81 ASN A O 1
ATOM 640 N N . LYS A 1 82 ? 14.870 -4.747 1.543 1.00 97.62 82 LYS A N 1
ATOM 641 C CA . LYS A 1 82 ? 14.578 -4.874 2.974 1.00 97.62 82 LYS A CA 1
ATOM 642 C C . LYS A 1 82 ? 13.153 -5.374 3.150 1.00 97.62 82 LYS A C 1
ATOM 644 O O . LYS A 1 82 ? 12.195 -4.667 2.847 1.00 97.62 82 LYS A O 1
ATOM 649 N N . ASN A 1 83 ? 13.017 -6.586 3.666 1.00 97.94 83 ASN A N 1
ATOM 650 C CA . ASN A 1 83 ? 11.720 -7.142 4.009 1.00 97.94 83 ASN A CA 1
ATOM 651 C C . ASN A 1 83 ? 11.238 -6.557 5.345 1.00 97.94 83 ASN A C 1
ATOM 653 O O . ASN A 1 83 ? 11.837 -6.802 6.385 1.00 97.94 83 ASN A O 1
ATOM 657 N N . TYR A 1 84 ? 10.160 -5.773 5.323 1.00 97.69 84 TYR A N 1
ATOM 658 C CA . TYR A 1 84 ? 9.704 -5.023 6.497 1.00 97.69 84 TYR A CA 1
ATOM 659 C C . TYR A 1 84 ? 9.331 -5.905 7.705 1.00 97.69 84 TYR A C 1
ATOM 661 O O . TYR A 1 84 ? 9.466 -5.465 8.843 1.00 97.69 84 TYR A O 1
ATOM 669 N N . VAL A 1 85 ? 8.866 -7.139 7.479 1.00 97.56 85 VAL A N 1
ATOM 670 C CA . VAL A 1 85 ? 8.444 -8.036 8.574 1.00 97.56 85 VAL A CA 1
ATOM 671 C C . VAL A 1 85 ? 9.623 -8.578 9.397 1.00 97.56 85 VAL A C 1
ATOM 673 O O . VAL A 1 85 ? 9.425 -8.995 10.537 1.00 97.56 85 VAL A O 1
ATOM 676 N N . ASP A 1 86 ? 10.840 -8.524 8.853 1.00 97.50 86 ASP A N 1
ATOM 677 C CA . ASP A 1 86 ? 12.058 -9.085 9.445 1.00 97.50 86 ASP A CA 1
ATOM 678 C C . ASP A 1 86 ? 12.671 -8.080 10.442 1.00 97.50 86 ASP A C 1
ATOM 680 O O . ASP A 1 86 ? 13.660 -7.390 10.175 1.00 97.50 86 ASP A O 1
ATOM 684 N N . MET A 1 87 ? 12.007 -7.925 11.594 1.00 94.19 87 MET A N 1
ATOM 685 C CA . MET A 1 87 ? 12.351 -6.907 12.597 1.00 94.19 87 MET A CA 1
ATOM 686 C C . MET A 1 87 ? 13.729 -7.119 13.234 1.00 94.19 87 MET A C 1
ATOM 688 O O . MET A 1 87 ? 14.375 -6.135 13.599 1.00 94.19 87 MET A O 1
ATOM 692 N N . ASP A 1 88 ? 14.173 -8.370 13.363 1.00 96.19 88 ASP A N 1
ATOM 693 C CA . ASP A 1 88 ? 15.458 -8.719 13.977 1.00 96.19 88 ASP A CA 1
ATOM 694 C C . ASP A 1 88 ? 16.631 -8.360 13.047 1.00 96.19 88 ASP A C 1
ATOM 696 O O . ASP A 1 88 ? 17.671 -7.868 13.491 1.00 96.19 88 ASP A O 1
ATOM 700 N N . GLU A 1 89 ? 16.447 -8.537 11.739 1.00 97.19 89 GLU A N 1
ATOM 701 C CA . GLU A 1 89 ? 17.415 -8.201 10.697 1.00 97.19 89 GLU A CA 1
ATOM 702 C C . GLU A 1 89 ? 17.461 -6.695 10.406 1.00 97.19 89 GLU A C 1
ATOM 704 O O . GLU A 1 89 ? 18.523 -6.146 10.083 1.00 97.19 89 GLU A O 1
ATOM 709 N N . TYR A 1 90 ? 16.318 -6.007 10.518 1.00 97.69 90 TYR A N 1
ATOM 710 C CA . TYR A 1 90 ? 16.175 -4.589 10.176 1.00 97.69 90 TYR A CA 1
ATOM 711 C C . TYR A 1 90 ? 15.600 -3.738 11.325 1.00 97.69 90 TYR A C 1
ATOM 713 O O . TYR A 1 90 ? 14.626 -3.003 11.130 1.00 97.69 90 TYR A O 1
ATOM 721 N N . PRO A 1 91 ? 16.243 -3.713 12.507 1.00 97.19 91 PRO A N 1
ATOM 722 C CA . PRO A 1 91 ? 15.693 -3.055 13.696 1.00 97.19 91 PRO A CA 1
ATOM 723 C C . PRO A 1 91 ? 15.514 -1.541 13.518 1.00 97.19 91 PRO A C 1
ATOM 725 O O . PRO A 1 91 ? 14.567 -0.950 14.031 1.00 97.19 91 PRO A O 1
ATOM 728 N N . VAL A 1 92 ? 16.391 -0.897 12.738 1.00 98.31 92 VAL A N 1
ATOM 729 C CA . VAL A 1 92 ? 16.281 0.541 12.438 1.00 98.31 92 VAL A CA 1
ATOM 730 C C . VAL A 1 92 ? 15.059 0.836 11.563 1.00 98.31 92 VAL A C 1
ATOM 732 O O . VAL A 1 92 ? 14.429 1.875 11.730 1.00 98.31 92 VAL A O 1
ATOM 735 N N . THR A 1 93 ? 14.689 -0.071 10.656 1.00 98.12 93 THR A N 1
ATOM 736 C CA . THR A 1 93 ? 13.491 0.084 9.819 1.00 98.12 93 THR A CA 1
ATOM 737 C C . THR A 1 93 ? 12.224 0.029 10.674 1.00 98.12 93 THR A C 1
ATOM 739 O O . THR A 1 93 ? 11.360 0.894 10.530 1.00 98.12 93 THR A O 1
ATOM 742 N N . THR A 1 94 ? 12.146 -0.917 11.611 1.00 97.75 94 THR A N 1
ATOM 743 C CA . THR A 1 94 ? 11.049 -1.010 12.588 1.00 97.75 94 THR A CA 1
ATOM 744 C C . THR A 1 94 ? 10.966 0.241 13.461 1.00 97.75 94 THR A C 1
ATOM 746 O O . THR A 1 94 ? 9.895 0.814 13.651 1.00 97.75 94 THR A O 1
ATOM 749 N N . GLU A 1 95 ? 12.108 0.734 13.937 1.00 98.19 95 GLU A N 1
ATOM 750 C CA . GLU A 1 95 ? 12.171 1.948 14.749 1.00 98.19 95 GLU A CA 1
ATOM 751 C C . GLU A 1 95 ? 11.689 3.193 13.983 1.00 98.19 95 GLU A C 1
ATOM 753 O O . GLU A 1 95 ? 10.959 4.020 14.530 1.00 98.19 95 GLU A O 1
ATOM 758 N N . LEU A 1 96 ? 12.021 3.322 12.693 1.00 98.50 96 LEU A N 1
ATOM 759 C CA . LEU A 1 96 ? 11.477 4.393 11.852 1.00 98.50 96 LEU A CA 1
ATOM 760 C C . LEU A 1 96 ? 9.952 4.294 11.715 1.00 98.50 96 LEU A C 1
ATOM 762 O O . LEU A 1 96 ? 9.275 5.322 11.764 1.00 98.50 96 LEU A O 1
ATOM 766 N N . GLN A 1 97 ? 9.393 3.086 11.608 1.00 98.44 97 GLN A N 1
ATOM 767 C CA . GLN A 1 97 ? 7.942 2.914 11.601 1.00 98.44 97 GLN A CA 1
ATOM 768 C C . GLN A 1 97 ? 7.305 3.347 12.931 1.00 98.44 97 GLN A C 1
ATOM 770 O O . GLN A 1 97 ? 6.288 4.047 12.909 1.00 98.44 97 GLN A O 1
ATOM 775 N N . ASN A 1 98 ? 7.907 2.999 14.072 1.00 97.88 98 ASN A N 1
ATOM 776 C CA . ASN A 1 98 ? 7.432 3.428 15.393 1.00 97.88 98 ASN A CA 1
ATOM 777 C C . ASN A 1 98 ? 7.457 4.954 15.539 1.00 97.88 98 ASN A C 1
ATOM 779 O O . ASN A 1 98 ? 6.486 5.554 15.998 1.00 97.88 98 ASN A O 1
ATOM 783 N N . ARG A 1 99 ? 8.526 5.607 15.068 1.00 98.19 99 ARG A N 1
ATOM 784 C CA . ARG A 1 99 ? 8.618 7.076 15.042 1.00 98.19 99 ARG A CA 1
ATOM 785 C C . ARG A 1 99 ? 7.517 7.699 14.195 1.00 98.19 99 ARG A C 1
ATOM 787 O O . ARG A 1 99 ? 6.898 8.662 14.636 1.00 98.19 99 ARG A O 1
ATOM 794 N N . CYS A 1 100 ? 7.235 7.147 13.015 1.00 98.50 100 CYS A N 1
ATOM 795 C CA . CYS A 1 100 ? 6.120 7.602 12.184 1.00 98.50 100 CYS A CA 1
ATOM 796 C C . CYS A 1 100 ? 4.773 7.456 12.903 1.00 98.50 100 CYS A C 1
ATOM 798 O O . CYS A 1 100 ? 3.963 8.380 12.857 1.00 98.50 100 CYS A O 1
ATOM 800 N N . VAL A 1 101 ? 4.543 6.344 13.609 1.00 98.38 101 VAL A N 1
ATOM 801 C CA . VAL A 1 101 ? 3.324 6.152 14.412 1.00 98.38 101 VAL A CA 1
ATOM 802 C C . VAL A 1 101 ? 3.219 7.187 15.526 1.00 98.38 101 VAL A C 1
ATOM 804 O O . VAL A 1 101 ? 2.171 7.814 15.649 1.00 98.38 101 VAL A O 1
ATOM 807 N N . ASN A 1 102 ? 4.298 7.439 16.267 1.00 98.00 102 ASN A N 1
ATOM 808 C CA . ASN A 1 102 ? 4.313 8.461 17.314 1.00 98.00 102 ASN A CA 1
ATOM 809 C C . ASN A 1 102 ? 4.026 9.858 16.743 1.00 98.00 102 ASN A C 1
ATOM 811 O O . ASN A 1 102 ? 3.157 10.567 17.249 1.00 98.00 102 ASN A O 1
ATOM 815 N N . MET A 1 103 ? 4.691 10.241 15.647 1.00 98.06 103 MET A N 1
ATOM 816 C CA . MET A 1 103 ? 4.479 11.543 15.001 1.00 98.06 103 MET A CA 1
ATOM 817 C C . MET A 1 103 ? 3.034 11.719 14.516 1.00 98.06 103 MET A C 1
ATOM 819 O O . MET A 1 103 ? 2.436 12.767 14.752 1.00 98.06 103 MET A O 1
ATOM 823 N N . ILE A 1 104 ? 2.447 10.702 13.876 1.00 98.25 104 ILE A N 1
ATOM 824 C CA . ILE A 1 104 ? 1.054 10.755 13.403 1.00 98.25 104 ILE A CA 1
ATOM 825 C C . ILE A 1 104 ? 0.071 10.770 14.584 1.00 98.25 104 ILE A C 1
ATOM 827 O O . ILE A 1 104 ? -0.925 11.490 14.542 1.00 98.25 104 ILE A O 1
ATOM 831 N N . ALA A 1 105 ? 0.346 10.024 15.655 1.00 98.06 105 ALA A N 1
ATOM 832 C CA . ALA A 1 105 ? -0.492 10.026 16.850 1.00 98.06 105 ALA A CA 1
ATOM 833 C C . ALA A 1 105 ? -0.521 11.405 17.525 1.00 98.06 105 ALA A C 1
ATOM 835 O O . ALA A 1 105 ? -1.604 11.910 17.825 1.00 98.06 105 ALA A O 1
ATOM 836 N N . HIS A 1 106 ? 0.637 12.054 17.687 1.00 96.81 106 HIS A N 1
ATOM 837 C CA . HIS A 1 106 ? 0.700 13.433 18.177 1.00 96.81 106 HIS A CA 1
ATOM 838 C C . HIS A 1 106 ? 0.012 14.414 17.223 1.00 96.81 106 HIS A C 1
ATOM 840 O O . HIS A 1 106 ? -0.731 15.279 17.682 1.00 96.81 106 HIS A O 1
ATOM 846 N N . LEU A 1 107 ? 0.177 14.251 15.904 1.00 97.81 107 LEU A N 1
ATOM 847 C CA . LEU A 1 107 ? -0.515 15.072 14.903 1.00 97.81 107 LEU A CA 1
ATOM 848 C C . LEU A 1 107 ? -2.046 14.981 15.036 1.00 97.81 107 LEU A C 1
ATOM 850 O O . LEU A 1 107 ? -2.749 15.970 14.833 1.00 97.81 107 LEU A O 1
ATOM 854 N N . PHE A 1 108 ? -2.569 13.813 15.411 1.00 97.94 108 PHE A N 1
ATOM 855 C CA . PHE A 1 108 ? -3.994 13.594 15.672 1.00 97.94 108 PHE A CA 1
ATOM 856 C C . PHE A 1 108 ? -4.413 13.856 17.125 1.00 97.94 108 PHE A C 1
ATOM 858 O O . PHE A 1 108 ? -5.545 13.541 17.490 1.00 97.94 108 PHE A O 1
ATOM 865 N N . ASN A 1 109 ? -3.553 14.483 17.936 1.00 97.06 109 ASN A N 1
ATOM 866 C CA . ASN A 1 109 ? -3.807 14.810 19.342 1.00 97.06 109 ASN A CA 1
ATOM 867 C C . ASN A 1 109 ? -4.230 13.584 20.169 1.00 97.06 109 ASN A C 1
ATOM 869 O O . ASN A 1 109 ? -5.148 13.659 20.991 1.00 97.06 109 ASN A O 1
ATOM 873 N N . ALA A 1 110 ? -3.593 12.436 19.924 1.00 97.56 110 ALA A N 1
ATOM 874 C CA . ALA A 1 110 ? -3.788 11.258 20.756 1.00 97.56 110 ALA A CA 1
ATOM 875 C C . ALA A 1 110 ? -3.461 11.591 22.229 1.00 97.56 110 ALA A C 1
ATOM 877 O O . ALA A 1 110 ? -2.524 12.350 22.485 1.00 97.56 110 ALA A O 1
ATOM 878 N N . PRO A 1 111 ? -4.219 11.048 23.201 1.00 95.94 111 PRO A N 1
ATOM 879 C CA . PRO A 1 111 ? -4.006 11.316 24.620 1.00 95.94 111 PRO A CA 1
ATOM 880 C C . PRO A 1 111 ? -2.780 10.539 25.119 1.00 95.94 111 PRO A C 1
ATOM 882 O O . PRO A 1 111 ? -2.926 9.451 25.666 1.00 95.94 111 PRO A O 1
ATOM 885 N N . LEU A 1 112 ? -1.594 11.088 24.870 1.00 94.62 112 LEU A N 1
ATOM 886 C CA . LEU A 1 112 ? -0.296 10.501 25.198 1.00 94.62 112 LEU A CA 1
ATOM 887 C C . LEU A 1 112 ? 0.521 11.481 26.036 1.00 94.62 112 LEU A C 1
ATOM 889 O O . LEU A 1 112 ? 0.479 12.693 25.798 1.00 94.62 112 LEU A O 1
ATOM 893 N N . GLU A 1 113 ? 1.291 10.956 26.983 1.00 90.88 113 GLU A N 1
ATOM 894 C CA . GLU A 1 113 ? 2.374 11.721 27.605 1.00 90.88 113 GLU A CA 1
ATOM 895 C C . GLU A 1 113 ? 3.546 11.909 26.619 1.00 90.88 113 GLU A C 1
ATOM 897 O O . GLU A 1 113 ? 3.675 11.184 25.635 1.00 90.88 113 GLU A O 1
ATOM 902 N N . GLU A 1 114 ? 4.423 12.889 26.862 1.00 83.88 114 GLU A N 1
ATOM 903 C CA . GLU A 1 114 ? 5.489 13.282 25.915 1.00 83.88 114 GLU A CA 1
ATOM 904 C C . GLU A 1 114 ? 6.478 12.148 25.579 1.00 83.88 114 GLU A C 1
ATOM 906 O O . GLU A 1 114 ? 7.065 12.126 24.499 1.00 83.88 114 GLU A O 1
ATOM 911 N N . THR A 1 115 ? 6.659 11.189 26.487 1.00 86.50 115 THR A N 1
ATOM 912 C CA . THR A 1 115 ? 7.575 10.049 26.324 1.00 86.50 115 THR A CA 1
ATOM 913 C C . THR A 1 115 ? 6.854 8.719 26.105 1.00 86.50 115 THR A C 1
ATOM 915 O O . THR A 1 115 ? 7.499 7.669 26.056 1.00 86.50 115 THR A O 1
ATOM 918 N N . GLU A 1 116 ? 5.528 8.737 25.976 1.00 91.62 116 GLU A N 1
ATOM 919 C CA . GLU A 1 116 ? 4.723 7.531 25.831 1.00 91.62 116 GLU A CA 1
ATOM 920 C C . GLU A 1 116 ? 4.701 7.050 24.374 1.00 91.62 116 GLU A C 1
ATOM 922 O O . GLU A 1 116 ? 4.470 7.816 23.438 1.00 91.62 116 GLU A O 1
ATOM 927 N N . ALA A 1 117 ? 4.928 5.750 24.168 1.00 94.75 117 ALA A N 1
ATOM 928 C CA . ALA A 1 117 ? 4.814 5.148 22.846 1.00 94.75 117 ALA A CA 1
ATOM 929 C C . ALA A 1 117 ? 3.341 5.075 22.414 1.00 94.75 117 ALA A C 1
ATOM 931 O O . ALA A 1 117 ? 2.497 4.521 23.121 1.00 94.75 117 ALA A O 1
ATOM 932 N N . ALA A 1 118 ? 3.038 5.589 21.224 1.00 97.25 118 ALA A N 1
ATOM 933 C CA . ALA A 1 118 ? 1.688 5.571 20.688 1.00 97.25 118 ALA A CA 1
ATOM 934 C C . ALA A 1 118 ? 1.243 4.154 20.291 1.00 97.25 118 ALA A C 1
ATOM 936 O O . ALA A 1 118 ? 2.025 3.325 19.825 1.00 97.25 118 ALA A O 1
ATOM 937 N N . VAL A 1 119 ? -0.062 3.893 20.399 1.00 97.75 119 VAL A N 1
ATOM 938 C CA . VAL A 1 119 ? -0.671 2.646 19.918 1.00 97.75 119 VAL A CA 1
ATOM 939 C C . VAL A 1 119 ? -1.079 2.807 18.454 1.00 97.75 119 VAL A C 1
ATOM 941 O O . VAL A 1 119 ? -2.062 3.480 18.146 1.00 97.75 119 VAL A O 1
ATOM 944 N N . GLY A 1 120 ? -0.357 2.155 17.545 1.00 97.62 120 GLY A N 1
ATOM 945 C CA . GLY A 1 120 ? -0.660 2.176 16.115 1.00 97.62 120 GLY A CA 1
ATOM 946 C C . GLY A 1 120 ? 0.276 1.287 15.299 1.00 97.62 120 GLY A C 1
ATOM 947 O O . GLY A 1 120 ? 1.253 0.761 15.822 1.00 97.62 120 GLY A O 1
ATOM 948 N N . VAL A 1 121 ? -0.036 1.112 14.012 1.00 98.31 121 VAL A N 1
ATOM 949 C CA . VAL A 1 121 ? 0.765 0.321 13.063 1.00 98.31 121 VAL A CA 1
ATOM 950 C C . VAL A 1 121 ? 0.768 0.974 11.679 1.00 98.31 121 VAL A C 1
ATOM 952 O O . VAL A 1 121 ? -0.222 1.589 11.278 1.00 98.31 121 VAL A O 1
ATOM 955 N N . GLY A 1 122 ? 1.871 0.823 10.941 1.00 98.25 122 GLY A N 1
ATOM 956 C CA . GLY A 1 122 ? 1.908 1.083 9.498 1.00 98.25 122 GLY A CA 1
ATOM 957 C C . GLY A 1 122 ? 1.205 -0.033 8.715 1.00 98.25 122 GLY A C 1
ATOM 958 O O . GLY A 1 122 ? 1.204 -1.181 9.146 1.00 98.25 122 GLY A O 1
ATOM 959 N N . THR A 1 123 ? 0.599 0.302 7.576 1.00 98.56 123 THR A N 1
ATOM 960 C CA . THR A 1 123 ? -0.114 -0.647 6.695 1.00 98.56 123 THR A CA 1
ATOM 961 C C . THR A 1 123 ? 0.197 -0.342 5.235 1.00 98.56 123 THR A C 1
ATOM 963 O O . THR A 1 123 ? 0.707 0.738 4.931 1.00 98.56 123 THR A O 1
ATOM 966 N N . VAL A 1 124 ? -0.135 -1.262 4.325 1.00 98.38 124 VAL A N 1
ATOM 967 C CA . VAL A 1 124 ? 0.048 -1.040 2.876 1.00 98.38 124 VAL A CA 1
ATOM 968 C C . VAL A 1 124 ? -0.832 0.113 2.372 1.00 98.38 124 VAL A C 1
ATOM 970 O O . VAL A 1 124 ? -0.461 0.838 1.453 1.00 98.38 124 VAL A O 1
ATOM 973 N N . GLY A 1 125 ? -1.998 0.312 2.988 1.00 97.81 125 GLY A N 1
ATOM 974 C CA . GLY A 1 125 ? -2.899 1.418 2.690 1.00 97.81 125 GLY A CA 1
ATOM 975 C C . GLY A 1 125 ? -4.146 1.404 3.571 1.00 97.81 125 GLY A C 1
ATOM 976 O O . GLY A 1 125 ? -4.369 0.483 4.360 1.00 97.81 125 GLY A O 1
ATOM 977 N N . SER A 1 126 ? -5.004 2.415 3.409 1.00 97.88 126 SER A N 1
ATOM 978 C CA . SER A 1 126 ? -6.170 2.616 4.280 1.00 97.88 126 SER A CA 1
ATOM 979 C C . SER A 1 126 ? -7.149 1.441 4.307 1.00 97.88 126 SER A C 1
ATOM 981 O O . SER A 1 126 ? -7.791 1.235 5.331 1.00 97.88 126 SER A O 1
ATOM 983 N N . SER A 1 127 ? -7.249 0.639 3.242 1.00 97.88 127 SER A N 1
ATOM 984 C CA . SER A 1 127 ? -8.106 -0.556 3.226 1.00 97.88 127 SER A CA 1
ATOM 985 C C . SER A 1 127 ? -7.738 -1.547 4.333 1.00 97.88 127 SER A C 1
ATOM 987 O O . SER A 1 127 ? -8.614 -2.013 5.058 1.00 97.88 127 SER A O 1
ATOM 989 N N . GLU A 1 128 ? -6.445 -1.828 4.511 1.00 98.62 128 GLU A N 1
ATOM 990 C CA . GLU A 1 128 ? -5.957 -2.705 5.579 1.00 98.62 128 GLU A CA 1
ATOM 991 C C . GLU A 1 128 ? -6.167 -2.054 6.953 1.00 98.62 128 GLU A C 1
ATOM 993 O O . GLU A 1 128 ? -6.733 -2.678 7.853 1.00 98.62 128 GLU A O 1
ATOM 998 N N . ALA A 1 129 ? -5.810 -0.773 7.099 1.00 98.50 129 ALA A N 1
ATOM 999 C CA . ALA A 1 129 ? -5.994 -0.037 8.350 1.00 98.50 129 ALA A CA 1
ATOM 1000 C C . ALA A 1 129 ? -7.463 -0.019 8.817 1.00 98.50 129 ALA A C 1
ATOM 1002 O O . ALA A 1 129 ? -7.747 -0.251 9.994 1.00 98.50 129 ALA A O 1
ATOM 1003 N N . ILE A 1 130 ? -8.413 0.198 7.900 1.00 98.38 130 ILE A N 1
ATOM 1004 C CA . ILE A 1 130 ? -9.854 0.203 8.192 1.00 98.38 130 ILE A CA 1
ATOM 1005 C C . ILE A 1 130 ? -10.331 -1.195 8.602 1.00 98.38 130 ILE A C 1
ATOM 1007 O O . ILE A 1 130 ? -11.120 -1.316 9.542 1.00 98.38 130 ILE A O 1
ATOM 1011 N N . MET A 1 131 ? -9.845 -2.261 7.957 1.00 98.56 131 MET A N 1
ATOM 1012 C CA . MET A 1 131 ? -10.183 -3.633 8.351 1.00 98.56 131 MET A CA 1
ATOM 1013 C C . MET A 1 131 ? -9.648 -3.976 9.745 1.00 98.56 131 MET A C 1
ATOM 1015 O O . MET A 1 131 ? -10.385 -4.545 10.553 1.00 98.56 131 MET A O 1
ATOM 1019 N N . LEU A 1 132 ? -8.409 -3.587 10.063 1.00 98.69 132 LEU A N 1
ATOM 1020 C CA . LEU A 1 132 ? -7.828 -3.763 11.397 1.00 98.69 132 LEU A CA 1
ATOM 1021 C C . LEU A 1 132 ? -8.613 -2.981 12.460 1.00 98.69 132 LEU A C 1
ATOM 1023 O O . LEU A 1 132 ? -8.965 -3.543 13.501 1.00 98.69 132 LEU A O 1
ATOM 1027 N N . ALA A 1 133 ? -8.979 -1.728 12.176 1.00 98.50 133 ALA A N 1
ATOM 1028 C CA . ALA A 1 133 ? -9.844 -0.935 13.047 1.00 98.50 133 ALA A CA 1
ATOM 1029 C C . ALA A 1 133 ? -11.217 -1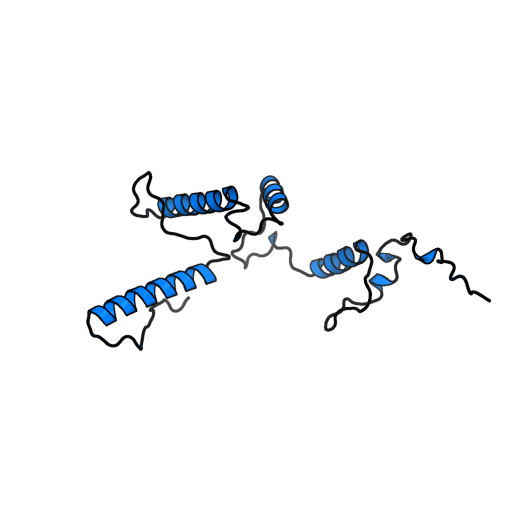.605 13.243 1.00 98.50 133 ALA A C 1
ATOM 1031 O O . ALA A 1 133 ? -11.695 -1.740 14.371 1.00 98.50 133 ALA A O 1
ATOM 1032 N N . GLY A 1 134 ? -11.824 -2.113 12.166 1.00 98.38 134 GLY A N 1
ATOM 1033 C CA . GLY A 1 134 ? -13.077 -2.865 12.206 1.00 98.38 134 GLY A CA 1
ATOM 1034 C C . GLY A 1 134 ? -12.990 -4.134 13.058 1.00 98.38 134 GLY A C 1
ATOM 1035 O O . GLY A 1 134 ? -13.889 -4.406 13.860 1.00 98.38 134 GLY A O 1
ATOM 1036 N N . LEU A 1 135 ? -11.893 -4.891 12.952 1.00 98.69 135 LEU A N 1
ATOM 1037 C CA . LEU A 1 135 ? -11.626 -6.059 13.797 1.00 98.69 135 LEU A CA 1
ATOM 1038 C C . LEU A 1 135 ? -11.494 -5.668 15.273 1.00 98.69 135 LEU A C 1
ATOM 1040 O O . LEU A 1 135 ? -12.098 -6.325 16.128 1.00 98.69 135 LEU A O 1
ATOM 1044 N N . ALA A 1 136 ? -10.776 -4.583 15.573 1.00 98.62 136 ALA A N 1
ATOM 1045 C CA . ALA A 1 136 ? -10.636 -4.062 16.930 1.00 98.62 136 ALA A CA 1
ATOM 1046 C C . ALA A 1 136 ? -11.993 -3.623 17.512 1.00 98.62 136 ALA A C 1
ATOM 1048 O O . ALA A 1 136 ? -12.357 -4.045 18.616 1.00 98.62 136 ALA A O 1
ATOM 1049 N N . PHE A 1 137 ? -12.799 -2.867 16.755 1.00 98.62 137 PHE A N 1
ATOM 1050 C CA . PHE A 1 137 ? -14.153 -2.470 17.157 1.00 98.62 137 PHE A CA 1
ATOM 1051 C C . PHE A 1 137 ? -15.053 -3.678 17.412 1.00 98.62 1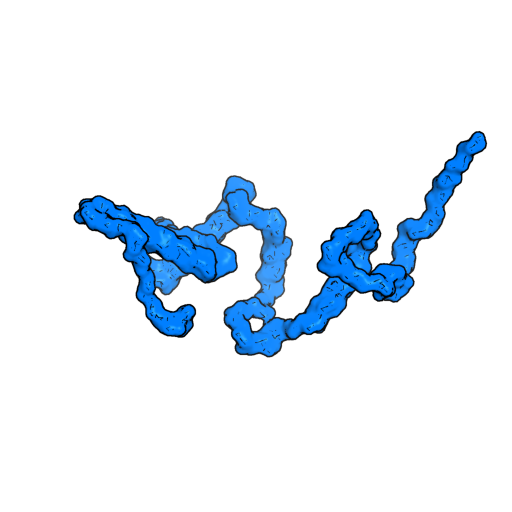37 PHE A C 1
ATOM 1053 O O . PHE A 1 137 ? -15.682 -3.771 18.472 1.00 98.62 137 PH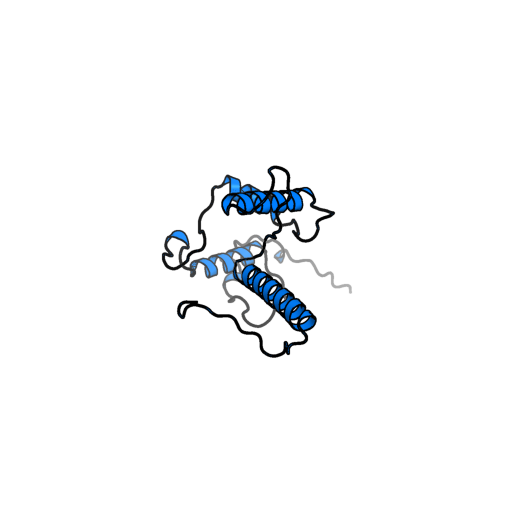E A O 1
ATOM 1060 N N . LYS A 1 138 ? -15.081 -4.639 16.479 1.00 98.56 138 LYS A N 1
ATOM 1061 C CA . LYS A 1 138 ? -15.880 -5.863 16.596 1.00 98.56 138 LYS A CA 1
ATOM 1062 C C . LYS A 1 138 ? -15.482 -6.663 17.832 1.00 98.56 138 LYS A C 1
ATOM 1064 O O . LYS A 1 138 ? -16.357 -7.062 18.600 1.00 98.56 138 LYS A O 1
ATOM 1069 N N . ARG A 1 139 ? -14.181 -6.873 18.063 1.00 98.62 139 ARG A N 1
ATOM 1070 C CA . ARG A 1 139 ? -13.687 -7.637 19.218 1.00 98.62 139 ARG A CA 1
ATOM 1071 C C . ARG A 1 139 ? -14.012 -6.936 20.538 1.00 98.62 139 ARG A C 1
ATOM 1073 O O . ARG A 1 139 ? -14.502 -7.590 21.459 1.00 98.62 139 ARG A O 1
ATOM 1080 N N . LYS A 1 140 ? -13.816 -5.615 20.621 1.00 98.56 140 LYS A N 1
ATOM 1081 C CA . LYS A 1 140 ? -14.170 -4.811 21.803 1.00 98.56 140 LYS A CA 1
ATOM 1082 C C . LYS A 1 140 ? -15.668 -4.897 22.111 1.00 98.56 140 LYS A C 1
ATOM 1084 O O . LYS A 1 140 ? -16.049 -5.145 23.255 1.00 98.56 140 LYS A O 1
ATOM 1089 N N . TRP A 1 141 ? -16.521 -4.764 21.093 1.00 98.56 141 TRP A N 1
ATOM 1090 C CA . TRP A 1 141 ? -17.972 -4.908 21.230 1.00 98.56 141 TRP A CA 1
ATOM 1091 C C . TRP A 1 141 ? -18.376 -6.312 21.698 1.00 98.56 141 TRP A C 1
ATOM 1093 O O . TRP A 1 141 ? -19.169 -6.432 22.632 1.00 98.56 141 TRP A O 1
ATOM 1103 N N . GLN A 1 142 ? -17.805 -7.368 21.107 1.00 98.44 142 GLN A N 1
ATOM 1104 C CA . GLN A 1 142 ? -18.092 -8.754 21.494 1.00 98.44 142 GLN A CA 1
ATOM 1105 C C . GLN A 1 142 ? -17.753 -9.011 22.964 1.00 98.44 142 GLN A C 1
ATOM 1107 O O . GLN A 1 142 ? -18.564 -9.594 23.682 1.00 98.44 142 GLN A O 1
ATOM 1112 N N . ASN A 1 143 ? -16.582 -8.559 23.421 1.00 98.62 143 ASN A N 1
ATOM 1113 C CA . ASN A 1 143 ? -16.159 -8.731 24.810 1.00 98.62 143 ASN A CA 1
ATOM 1114 C C . ASN A 1 143 ? -17.125 -8.031 25.776 1.00 98.62 143 ASN A C 1
ATOM 1116 O O . ASN A 1 143 ? -17.571 -8.650 26.740 1.00 98.62 143 ASN A O 1
ATOM 1120 N N . ARG A 1 144 ? -17.534 -6.793 25.468 1.00 98.56 144 ARG A N 1
ATOM 1121 C CA . ARG A 1 144 ? -18.531 -6.060 26.262 1.00 98.56 144 ARG A CA 1
ATOM 1122 C C . ARG A 1 144 ? -19.885 -6.780 26.302 1.00 98.56 144 ARG A C 1
ATOM 1124 O O . ARG A 1 144 ? -20.462 -6.947 27.368 1.00 98.56 144 ARG A O 1
ATOM 1131 N N . ARG A 1 145 ? -20.389 -7.265 25.159 1.00 98.31 145 ARG A N 1
ATOM 1132 C CA . ARG A 1 145 ? -21.669 -8.002 25.093 1.00 98.31 145 ARG A CA 1
ATOM 1133 C C . ARG A 1 145 ? -21.648 -9.280 25.925 1.00 98.31 145 ARG A C 1
ATOM 1135 O O . ARG A 1 145 ? -22.620 -9.550 26.623 1.00 98.31 145 ARG A O 1
ATOM 1142 N N . LYS A 1 146 ? -20.540 -10.027 25.877 1.00 98.25 146 LYS A N 1
ATOM 1143 C CA . LYS A 1 146 ? -20.335 -11.229 26.696 1.00 98.25 146 LYS A CA 1
ATOM 1144 C C . LYS A 1 146 ? -20.342 -10.906 28.191 1.00 98.25 146 LYS A C 1
ATOM 1146 O O . LYS A 1 146 ? -20.998 -11.617 28.940 1.00 98.25 146 LYS A O 1
ATOM 1151 N N . GLN A 1 147 ? -19.673 -9.830 28.609 1.00 98.31 147 GLN A N 1
ATOM 1152 C CA . GLN A 1 147 ? -19.671 -9.375 30.009 1.00 98.31 147 GLN A CA 1
ATOM 1153 C C . GLN A 1 147 ? -21.069 -8.963 30.492 1.00 98.31 147 GLN A C 1
ATOM 1155 O O . GLN A 1 147 ? -21.432 -9.229 31.630 1.00 98.31 147 GLN A O 1
ATOM 1160 N N . GLU A 1 148 ? -21.874 -8.363 29.614 1.00 98.19 148 GLU A N 1
ATOM 1161 C CA . GLU A 1 148 ? -23.263 -7.987 29.901 1.00 98.19 148 GLU A CA 1
ATOM 1162 C C . GLU A 1 148 ? -24.263 -9.157 29.781 1.00 98.19 148 GLU A C 1
ATOM 1164 O O . GLU A 1 148 ? -25.461 -8.950 29.967 1.00 98.19 148 GLU A O 1
ATOM 1169 N N . GLY A 1 149 ? -23.818 -10.365 29.409 1.00 98.19 149 GLY A N 1
ATOM 1170 C CA . GLY A 1 149 ? -24.694 -11.525 29.197 1.00 98.19 149 GLY A CA 1
ATOM 1171 C C . GLY A 1 149 ? -25.648 -11.397 28.001 1.00 98.19 149 GLY A C 1
ATOM 1172 O O . GLY A 1 149 ? -26.673 -12.074 27.953 1.00 98.19 149 GLY A O 1
ATOM 1173 N N . LYS A 1 150 ? -25.351 -10.523 27.031 1.00 98.12 150 LYS A N 1
ATOM 1174 C CA . LYS A 1 150 ? -26.222 -10.255 25.874 1.00 98.12 150 LYS A CA 1
ATOM 1175 C C . LYS A 1 150 ? -25.751 -11.003 24.610 1.00 98.12 150 LYS A C 1
ATOM 1177 O O . LYS A 1 150 ? -24.550 -11.230 24.451 1.00 98.12 150 LYS A O 1
ATOM 1182 N N . PRO A 1 151 ? -26.648 -11.306 23.645 1.00 97.81 151 PRO A N 1
ATOM 1183 C CA . PRO A 1 151 ? -26.270 -11.934 22.371 1.00 97.81 151 PRO A CA 1
ATOM 1184 C C . PRO A 1 151 ? -25.243 -11.112 21.578 1.00 97.81 151 PRO A C 1
ATOM 1186 O O . PRO A 1 151 ? -25.291 -9.880 21.598 1.00 97.81 151 PRO A O 1
ATOM 1189 N N . PHE A 1 152 ? -24.323 -11.762 20.865 1.00 97.44 152 PHE A N 1
ATOM 1190 C CA . PHE A 1 152 ? -23.219 -11.109 20.137 1.00 97.44 152 PHE A CA 1
ATOM 1191 C C . PHE A 1 152 ? -23.064 -11.605 18.683 1.00 97.44 152 PHE A C 1
ATOM 1193 O O . PHE A 1 152 ? -21.993 -11.498 18.086 1.00 97.44 152 PHE A O 1
ATOM 1200 N N . ASP A 1 153 ? -24.139 -12.141 18.113 1.00 97.50 153 ASP A N 1
ATOM 1201 C CA . ASP A 1 153 ? -24.212 -12.777 16.793 1.00 97.50 153 ASP A CA 1
ATOM 1202 C C . ASP A 1 153 ? -24.466 -11.797 15.633 1.00 97.50 153 ASP A C 1
ATOM 1204 O O . ASP A 1 153 ? -24.096 -12.091 14.500 1.00 97.50 153 ASP A O 1
ATOM 1208 N N . LYS A 1 154 ? -25.043 -10.616 15.900 1.00 97.75 154 LYS A N 1
ATOM 1209 C CA . LYS A 1 154 ? -25.466 -9.646 14.866 1.00 97.75 154 LYS A CA 1
ATOM 1210 C C . LYS A 1 154 ? -24.841 -8.254 15.049 1.00 97.75 154 LYS A C 1
ATOM 1212 O O . LYS A 1 154 ? -25.532 -7.324 15.474 1.00 97.75 154 LYS A O 1
ATOM 1217 N N . PRO A 1 155 ? -23.533 -8.082 14.785 1.00 98.12 155 PRO A N 1
ATOM 1218 C CA . PRO A 1 155 ? -22.915 -6.759 14.768 1.00 98.12 155 PRO A CA 1
ATOM 1219 C C . PRO A 1 155 ? -23.359 -5.955 13.534 1.00 98.12 155 PRO A C 1
ATOM 1221 O O . PRO A 1 155 ? -23.707 -6.525 12.503 1.00 98.12 155 PRO A O 1
ATOM 1224 N N . ASN A 1 156 ? -23.298 -4.629 13.627 1.00 98.00 156 ASN A N 1
ATOM 1225 C CA . ASN A 1 156 ? -23.466 -3.707 12.503 1.00 98.00 156 ASN A CA 1
ATOM 1226 C C . ASN A 1 156 ? -22.484 -2.531 12.636 1.00 98.00 156 ASN A C 1
ATOM 1228 O O . ASN A 1 156 ? -21.910 -2.318 13.707 1.00 98.00 156 ASN A O 1
ATOM 1232 N N . ILE A 1 157 ? -22.289 -1.802 11.539 1.00 98.12 157 ILE A N 1
ATOM 1233 C CA . ILE A 1 157 ? -21.556 -0.535 11.464 1.00 98.12 157 ILE A CA 1
ATOM 1234 C C . ILE A 1 157 ? -22.487 0.464 10.770 1.00 98.12 157 ILE A C 1
ATOM 1236 O O . ILE A 1 157 ? -23.223 0.085 9.861 1.00 98.12 157 ILE A O 1
ATOM 1240 N N . VAL A 1 158 ? -22.468 1.721 11.208 1.00 97.88 158 VAL A N 1
ATOM 1241 C CA . VAL A 1 158 ? -23.252 2.814 10.618 1.00 97.88 158 VAL A CA 1
ATOM 1242 C C . VAL A 1 158 ? -22.291 3.774 9.920 1.00 97.88 158 VAL A C 1
ATOM 1244 O O . VAL A 1 158 ? -21.334 4.233 10.540 1.00 97.88 158 VAL A O 1
ATOM 1247 N N . THR A 1 159 ? -22.545 4.074 8.648 1.00 98.00 159 THR A N 1
ATOM 1248 C CA . THR A 1 159 ? -21.725 4.959 7.804 1.00 98.00 159 THR A CA 1
ATOM 1249 C C . THR A 1 159 ? -22.604 5.884 6.961 1.00 98.00 159 THR A C 1
ATOM 1251 O O . THR A 1 159 ? -23.820 5.701 6.883 1.00 98.00 159 THR A O 1
ATOM 1254 N N . GLY A 1 160 ? -21.991 6.884 6.318 1.00 97.62 160 GLY A N 1
ATOM 1255 C CA . GLY A 1 160 ? -22.643 7.642 5.248 1.00 97.62 160 GLY A CA 1
ATOM 1256 C C . GLY A 1 160 ? -22.886 6.782 4.002 1.00 97.62 160 GLY A C 1
ATOM 1257 O O . GLY A 1 160 ? -22.302 5.709 3.856 1.00 97.62 160 GLY A O 1
ATOM 1258 N N . ALA A 1 161 ? -23.736 7.266 3.093 1.00 96.31 161 ALA A N 1
ATOM 1259 C CA . ALA A 1 161 ? -24.005 6.602 1.811 1.00 96.31 161 ALA A CA 1
ATOM 1260 C C . ALA A 1 161 ? -22.869 6.774 0.783 1.00 96.31 161 ALA A C 1
ATOM 1262 O O . ALA A 1 161 ? -22.877 6.135 -0.260 1.00 96.31 161 ALA A O 1
ATOM 1263 N N . ASN A 1 162 ? -21.929 7.675 1.067 1.00 91.06 162 ASN A N 1
ATOM 1264 C CA . ASN A 1 162 ? -20.789 8.046 0.230 1.00 91.06 162 ASN A CA 1
ATOM 1265 C C . ASN A 1 162 ? -19.494 7.308 0.609 1.00 91.06 162 ASN A C 1
ATOM 1267 O O . ASN A 1 162 ? -18.412 7.782 0.263 1.00 91.06 162 ASN A O 1
ATOM 1271 N N . VAL A 1 163 ? -19.612 6.233 1.391 1.00 59.53 163 VAL A N 1
ATOM 1272 C CA . VAL A 1 163 ? -18.501 5.349 1.759 1.00 59.53 163 VAL A CA 1
ATOM 1273 C C . VAL A 1 163 ? -18.450 4.183 0.788 1.00 59.53 163 VAL A C 1
ATOM 1275 O O . VAL A 1 163 ? -19.539 3.647 0.482 1.00 59.53 163 VAL A O 1
#

Mean predicted aligned error: 7.06 Å

pLDDT: mean 91.81, std 13.91, range [37.19, 98.75]

Sequence (163 aa):
MVLSKTTSESDVSVHSTFASRYVRTSLPRFKMPEESIPKEAAYQIINDELMLDGNPRLNLASFVTTWMEPECDKLIMAAINKNYVDMDEYPVTTELQNRCVNMIAHLFNAPLEETEAAVGVGTVGSSEAIMLAGLAFKRKWQNRRKQEGKPFDKPNIVTGANV

Radius of gyration: 27.05 Å; Cα contacts (8 Å, |Δi|>4): 52; chains: 1; bounding box: 60×56×65 Å

InterPro domains:
  IPR002129 Pyridoxal phosphate-dependent decarboxylase, major domain [PF00282] (33-162)
  IPR010107 Glutamate decarboxylase [PTHR43321] (1-163)
  IPR015421 Pyridoxal phosphate-dependent transferase, major domain [G3DSA:3.40.640.10] (66-163)
  IPR015424 Pyridoxal phosphate-dependent transferase [SSF53383] (15-162)

Secondary structure (DSSP, 8-state):
--------GGG---S-GGGSSGGGSPPPSSS--SS---HHHHHHHHHHHHTTSPPGGG--S--S-----HHHHHHHHHHTT--TT-TTT-HHHHHHHHHHHHHHHHHTT-S--TTPPP-----SSHHHHHHHHHHHHHHHHHHHHHHTT---S-------TT-

Nearest PDB structures (foldseek):
  3hbx-assembly1_E  TM=9.999E-01  e=1.193E-19  Arabidopsis thaliana
  1xey-assembly1_B  TM=9.766E-01  e=3.419E-09  Escherichia coli
  2dgl-assembly1_E  TM=9.783E-01  e=1.125E-08  Escherichia coli
  7jzh-assembly1_E  TM=9.313E-01  e=8.633E-09  Escherichia coli
  7x51-assembly1_D  TM=9.769E-01  e=3.700E-08  Bacteroides thetaiotaomicron VPI-5482

Solvent-accessible surface area (backbone atoms only — not comparable to full-atom values): 10918 Å² total; per-residue (Å²): 136,84,82,76,80,73,84,64,81,81,78,61,87,79,62,53,55,84,74,38,75,67,73,78,52,78,81,76,87,86,58,83,73,94,68,89,75,58,67,68,45,55,50,50,56,53,54,58,59,55,65,75,53,79,63,61,85,75,51,84,85,63,92,69,86,70,80,79,58,72,71,53,54,52,51,49,68,75,42,72,86,60,62,81,86,46,44,88,86,38,50,68,60,50,50,52,52,52,51,51,38,37,53,52,35,56,73,68,65,51,98,64,60,98,86,55,85,58,93,72,79,89,63,99,44,67,72,56,49,51,50,53,50,49,50,51,52,52,52,55,50,41,54,52,27,56,76,71,74,44,90,71,88,79,84,85,85,89,78,69,92,90,112

Foldseek 3Di:
DDPDPDPDPVPDPPDDLVRDPLVVDQDDDDDDDPDDDDPNNVVVNVVVVCVPDDQPVPDPPDPDDDDDDPVVVVVCVVCVPPDQVCCVVCVVSVVVQQVVQVVVCVVVVPPDDPPDRDDDGDDPDVVVVVVVVVVVVLVVVQVVCVVVVHDSPDDDDDDDPVD